Protein AF-A0A1V9WYH4-F1 (afdb_monomer_lite)

Radius of gyration: 21.59 Å; chains: 1; bounding box: 50×47×64 Å

Secondary structure (DSSP, 8-state):
--------S-HHHHHHHHSSSHHHHHHGGG-SHHHHHHHHHHHHHTT--S---EET-SSS---HHHHHHHHHHHTTSSS-EE---TTSPP-STTTTTPPP----SSS-PPP------TTSEEEEEEEEE-SS-TTTTTTT-EEEEEEEEETTEEEEEETTSS-EE---

Sequence (168 aa):
MSSCRRLQPVEQLVTFWTFSFLLDRLLAMLSNPKDSVPKILEFSMYAIPMVGVNICGFNDDTTMELCTRQQALGAFYAFSRNHNDINMVDQGPAAMGGKEPGLATIDFVVSLYVLLSDKNKSSGEVFIEDRESIDSIENGRYYLARVNAINNRLALGSVNSTKIREII

Structure (mmCIF, N/CA/C/O backbone):
data_AF-A0A1V9WYH4-F1
#
_entry.id   AF-A0A1V9WYH4-F1
#
loop_
_atom_site.group_PDB
_atom_site.id
_atom_site.type_symbol
_atom_site.label_atom_id
_atom_site.label_alt_id
_atom_site.label_comp_id
_atom_site.label_asym_id
_atom_site.label_entity_id
_atom_site.label_seq_id
_atom_site.pdbx_PDB_ins_code
_atom_site.Cartn_x
_atom_site.Cartn_y
_atom_site.Cartn_z
_atom_site.occupancy
_atom_site.B_iso_or_equiv
_atom_site.auth_seq_id
_atom_site.auth_comp_id
_atom_site.auth_asym_id
_atom_site.auth_atom_id
_atom_site.pdbx_PDB_model_num
ATOM 1 N N . MET A 1 1 ? 12.607 24.664 40.503 1.00 42.69 1 MET A N 1
ATOM 2 C CA . MET A 1 1 ? 11.543 25.012 39.536 1.00 42.69 1 MET A CA 1
ATOM 3 C C . MET A 1 1 ? 12.188 25.708 38.352 1.00 42.69 1 MET A C 1
ATOM 5 O O . MET A 1 1 ? 12.529 26.875 38.458 1.00 42.69 1 MET A O 1
ATOM 9 N N . SER A 1 2 ? 12.412 24.982 37.260 1.00 26.55 2 SER A N 1
ATOM 10 C CA . SER A 1 2 ? 12.842 25.560 35.984 1.00 26.55 2 SER A CA 1
ATOM 11 C C . SER A 1 2 ? 12.598 24.561 34.851 1.00 26.55 2 SER A C 1
ATOM 13 O O . SER A 1 2 ? 13.354 23.623 34.647 1.00 26.55 2 SER A O 1
ATOM 15 N N . SER A 1 3 ? 11.505 24.822 34.132 1.00 26.16 3 SER A N 1
ATOM 16 C CA . SER A 1 3 ? 11.352 24.679 32.681 1.00 26.16 3 SER A CA 1
ATOM 17 C C . SER A 1 3 ? 11.667 23.316 32.045 1.00 26.16 3 SER A C 1
ATOM 19 O O . SER A 1 3 ? 12.796 23.033 31.642 1.00 26.16 3 SER A O 1
ATOM 21 N N . CYS A 1 4 ? 10.613 22.513 31.854 1.00 32.75 4 CYS A N 1
ATOM 22 C CA . CYS A 1 4 ? 10.567 21.472 30.830 1.00 32.75 4 CYS A CA 1
ATOM 23 C C . CYS A 1 4 ? 10.681 22.165 29.462 1.00 32.75 4 CYS A C 1
ATOM 25 O O . CYS A 1 4 ? 9.760 22.850 29.012 1.00 32.75 4 CYS A O 1
ATOM 27 N N . ARG A 1 5 ? 11.865 22.089 28.850 1.00 33.06 5 ARG A N 1
ATOM 28 C CA . ARG A 1 5 ? 12.145 22.722 27.563 1.00 33.06 5 ARG A CA 1
ATOM 29 C C . ARG A 1 5 ? 11.457 21.909 26.463 1.00 33.06 5 ARG A C 1
ATOM 31 O O . ARG A 1 5 ? 11.828 20.772 26.205 1.00 33.06 5 ARG A O 1
ATOM 38 N N . ARG A 1 6 ? 10.444 22.531 25.858 1.00 34.84 6 ARG A N 1
ATOM 39 C CA . ARG A 1 6 ? 9.746 22.160 24.620 1.00 34.84 6 ARG A CA 1
ATOM 40 C C . ARG A 1 6 ? 10.745 21.642 23.570 1.00 34.84 6 ARG A C 1
ATOM 42 O O . ARG A 1 6 ? 11.555 22.422 23.073 1.00 34.84 6 ARG A O 1
ATOM 49 N N . LEU A 1 7 ? 10.689 20.347 23.259 1.00 37.47 7 LEU A N 1
ATOM 50 C CA . LEU A 1 7 ? 11.368 19.766 22.099 1.00 37.47 7 LEU A CA 1
ATOM 51 C C . LEU A 1 7 ? 10.701 20.340 20.839 1.00 37.47 7 LEU A C 1
ATOM 53 O O . LEU A 1 7 ? 9.482 20.290 20.698 1.00 37.47 7 LEU A O 1
ATOM 57 N N . GLN A 1 8 ? 11.492 20.984 19.983 1.00 39.22 8 GLN A N 1
ATOM 58 C CA . GLN A 1 8 ? 11.067 21.497 18.679 1.00 39.22 8 GLN A CA 1
ATOM 59 C C . GLN A 1 8 ? 11.231 20.417 17.588 1.00 39.22 8 GLN A C 1
ATOM 61 O O . GLN A 1 8 ? 11.971 19.454 17.793 1.00 39.22 8 GLN A O 1
ATOM 66 N N . PRO A 1 9 ? 10.530 20.553 16.444 1.00 44.59 9 PRO A N 1
ATOM 67 C CA . PRO A 1 9 ? 10.087 19.449 15.596 1.00 44.59 9 PRO A CA 1
ATOM 68 C C . PRO A 1 9 ? 11.161 19.051 14.581 1.00 44.59 9 PRO A C 1
ATOM 70 O O . PRO A 1 9 ? 11.043 19.318 13.391 1.00 44.59 9 PRO A O 1
ATOM 73 N N . VAL A 1 10 ? 12.249 18.445 15.050 1.00 39.03 10 VAL A N 1
ATOM 74 C CA . VAL A 1 10 ? 13.308 17.921 14.169 1.00 39.03 10 VAL A CA 1
ATOM 75 C C . VAL A 1 10 ? 13.164 16.428 13.889 1.00 39.03 10 VAL A C 1
ATOM 77 O O . VAL A 1 10 ? 13.747 15.953 12.924 1.00 39.03 10 VAL A O 1
ATOM 80 N N . GLU A 1 11 ? 12.336 15.694 14.640 1.00 37.75 11 GLU A N 1
ATOM 81 C CA . GLU A 1 11 ? 12.119 14.260 14.387 1.00 37.75 11 GLU A CA 1
ATOM 82 C C . GLU A 1 11 ? 11.149 13.985 13.225 1.00 37.75 11 GLU A C 1
ATOM 84 O O . GLU A 1 11 ? 11.367 13.041 12.472 1.00 37.75 11 GLU A O 1
ATOM 89 N N . GLN A 1 12 ? 10.160 14.854 12.974 1.00 38.22 12 GLN A N 1
ATOM 90 C CA . GLN A 1 12 ? 9.279 14.730 11.796 1.00 38.22 12 GLN A CA 1
ATOM 91 C C . GLN A 1 12 ? 9.951 15.149 10.476 1.00 38.22 12 GLN A C 1
ATOM 93 O O . GLN A 1 12 ? 9.515 14.761 9.394 1.00 38.22 12 GLN A O 1
ATOM 98 N N . LEU A 1 13 ? 11.041 15.919 10.538 1.00 34.78 13 LEU A N 1
ATOM 99 C CA . LEU A 1 13 ? 11.818 16.282 9.351 1.00 34.78 13 LEU A CA 1
ATOM 100 C C . LEU A 1 13 ? 12.678 15.110 8.852 1.00 34.78 13 LEU A C 1
ATOM 102 O O . LEU A 1 13 ? 12.915 15.005 7.653 1.00 34.78 13 LEU A O 1
ATOM 106 N N . VAL A 1 14 ? 13.104 14.182 9.714 1.00 41.53 14 VAL A N 1
ATOM 107 C CA . VAL A 1 14 ? 13.947 13.051 9.279 1.00 41.53 14 VAL A CA 1
ATOM 108 C C . VAL A 1 14 ? 13.174 12.090 8.367 1.00 41.53 14 VAL A C 1
ATOM 110 O O . VAL A 1 14 ? 13.730 11.585 7.393 1.00 41.53 14 VAL A O 1
ATOM 113 N N . THR A 1 15 ? 11.874 11.892 8.591 1.00 45.03 15 THR A N 1
ATOM 114 C CA . THR A 1 15 ? 11.022 11.089 7.698 1.00 45.03 15 THR A CA 1
ATOM 115 C C . THR A 1 15 ? 10.690 11.814 6.393 1.00 45.03 15 THR A C 1
ATOM 117 O O . THR A 1 15 ? 10.678 11.183 5.344 1.00 45.03 15 THR A O 1
ATOM 120 N N . PHE A 1 16 ? 10.522 13.139 6.398 1.00 37.06 16 PHE A N 1
ATOM 121 C CA . PHE A 1 16 ? 10.262 13.896 5.164 1.00 37.06 16 PHE A CA 1
ATOM 122 C C . PHE A 1 16 ? 11.497 14.008 4.245 1.00 37.06 16 PHE A C 1
ATOM 124 O O . PHE A 1 16 ? 11.358 14.032 3.023 1.00 37.06 16 PHE A O 1
ATOM 131 N N . TRP A 1 17 ? 12.714 14.020 4.806 1.00 37.66 17 TRP A N 1
ATOM 132 C CA . TRP A 1 17 ? 13.966 14.086 4.033 1.00 37.66 17 TRP A CA 1
ATOM 133 C C . TRP A 1 17 ? 14.582 12.720 3.687 1.00 37.66 17 TRP A C 1
ATOM 135 O O . TRP A 1 17 ? 15.436 12.655 2.807 1.00 37.66 17 TRP A O 1
ATOM 145 N N . THR A 1 18 ? 14.151 11.613 4.300 1.00 52.69 18 THR A N 1
ATOM 146 C CA . THR A 1 18 ? 14.597 10.260 3.893 1.00 52.69 18 THR A CA 1
ATOM 147 C C . THR A 1 18 ? 13.898 9.747 2.633 1.00 52.69 18 THR A C 1
ATOM 149 O O . THR A 1 18 ? 14.426 8.859 1.966 1.00 52.69 18 THR A O 1
ATOM 152 N N . PHE A 1 19 ? 12.761 10.337 2.254 1.00 52.28 19 PHE A N 1
ATOM 153 C CA . PHE A 1 19 ? 12.016 9.954 1.050 1.00 52.28 19 PHE A CA 1
ATOM 154 C C . PHE A 1 19 ? 12.540 10.561 -0.253 1.00 52.28 19 PHE A C 1
ATOM 156 O O . PHE A 1 19 ? 12.138 10.118 -1.326 1.00 52.28 19 PHE A O 1
ATOM 163 N N . SER A 1 20 ? 13.432 11.550 -0.192 1.00 51.59 20 SER A N 1
ATOM 164 C CA . SER A 1 20 ? 13.884 12.268 -1.381 1.00 51.59 20 SER A CA 1
ATOM 165 C C . SER A 1 20 ? 15.395 12.118 -1.561 1.00 51.59 20 SER A C 1
ATOM 167 O O . SER A 1 20 ? 16.187 12.482 -0.694 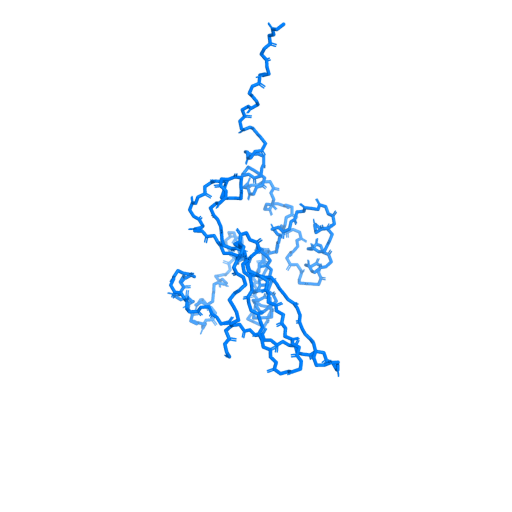1.00 51.59 20 SER A O 1
ATOM 169 N N . PHE A 1 21 ? 15.781 11.555 -2.707 1.00 39.94 21 PHE A N 1
ATOM 170 C CA . PHE A 1 21 ? 17.133 11.400 -3.264 1.00 39.94 21 PHE A CA 1
ATOM 171 C C . PHE A 1 21 ? 18.038 10.268 -2.759 1.00 39.94 21 PHE A C 1
ATOM 173 O O . PHE A 1 21 ? 18.640 9.592 -3.594 1.00 39.94 21 PHE A O 1
ATOM 180 N N . LEU A 1 22 ? 18.168 10.001 -1.455 1.00 44.09 22 LEU A N 1
ATOM 181 C CA . LEU A 1 22 ? 19.080 8.925 -1.000 1.00 44.09 22 LEU A CA 1
ATOM 182 C C . LEU A 1 22 ? 18.530 7.515 -1.265 1.00 44.09 22 LEU A C 1
ATOM 184 O O . LEU A 1 22 ? 19.297 6.564 -1.420 1.00 44.09 22 LEU A O 1
ATOM 188 N N . LEU A 1 23 ? 17.207 7.396 -1.369 1.00 52.06 23 LEU A N 1
ATOM 189 C CA . LEU A 1 23 ? 16.511 6.132 -1.552 1.00 52.06 23 LEU A CA 1
ATOM 190 C C . LEU A 1 23 ? 16.416 5.708 -3.029 1.00 52.06 23 LEU A C 1
ATOM 192 O O . LEU A 1 23 ? 16.411 4.513 -3.292 1.00 52.06 23 LEU A O 1
ATOM 196 N N . ASP A 1 24 ? 16.438 6.628 -4.003 1.00 50.47 24 ASP A N 1
ATOM 197 C CA . ASP A 1 24 ? 16.337 6.261 -5.429 1.00 50.47 24 ASP A CA 1
ATOM 198 C C . ASP A 1 24 ? 17.531 5.411 -5.894 1.00 50.47 24 ASP A C 1
ATOM 200 O O . ASP A 1 24 ? 17.342 4.425 -6.603 1.00 50.47 24 ASP A O 1
ATOM 204 N N . ARG A 1 25 ? 18.757 5.703 -5.428 1.00 47.97 25 ARG A N 1
ATOM 205 C CA . ARG A 1 25 ? 19.926 4.850 -5.730 1.00 47.97 25 ARG A CA 1
ATOM 206 C C . ARG A 1 25 ? 19.921 3.522 -4.970 1.00 47.97 25 ARG A C 1
ATOM 208 O O . ARG A 1 25 ? 20.484 2.551 -5.465 1.00 47.97 25 ARG A O 1
ATOM 215 N N . LEU A 1 26 ? 19.294 3.470 -3.795 1.00 50.31 26 LEU A N 1
ATOM 216 C CA . LEU A 1 26 ? 19.206 2.258 -2.975 1.00 50.31 26 LEU A CA 1
ATOM 217 C C . LEU A 1 26 ? 18.065 1.329 -3.444 1.00 50.31 26 LEU A C 1
ATOM 219 O O . LEU A 1 26 ? 18.207 0.111 -3.392 1.00 50.31 26 LEU A O 1
ATOM 223 N N . LEU A 1 27 ? 16.964 1.895 -3.955 1.00 52.59 27 LEU A N 1
ATOM 224 C CA . LEU A 1 27 ? 15.805 1.188 -4.519 1.00 52.59 27 LEU A CA 1
ATOM 225 C C . LEU A 1 27 ? 15.958 0.846 -6.003 1.00 52.59 27 LEU A C 1
ATOM 227 O O . LEU A 1 27 ? 15.306 -0.089 -6.460 1.00 52.59 27 LEU A O 1
ATOM 231 N N . ALA A 1 28 ? 16.829 1.528 -6.758 1.00 49.06 28 ALA A N 1
ATOM 232 C CA . ALA A 1 28 ? 17.170 1.125 -8.127 1.00 49.06 28 ALA A CA 1
ATOM 233 C C . ALA A 1 28 ? 17.731 -0.312 -8.194 1.00 49.06 28 ALA A C 1
ATOM 235 O O . ALA A 1 28 ? 17.578 -0.987 -9.209 1.00 49.06 28 ALA A O 1
ATOM 236 N N . MET A 1 29 ? 18.310 -0.815 -7.094 1.00 47.97 29 MET A N 1
ATOM 237 C CA . MET A 1 29 ? 18.730 -2.216 -6.947 1.00 47.97 29 MET A CA 1
ATOM 238 C C . MET A 1 29 ? 17.565 -3.215 -6.804 1.00 47.97 29 MET A C 1
ATOM 240 O O . MET A 1 29 ? 17.801 -4.418 -6.842 1.00 47.97 29 MET A O 1
ATOM 244 N N . LEU A 1 30 ? 16.317 -2.751 -6.668 1.00 59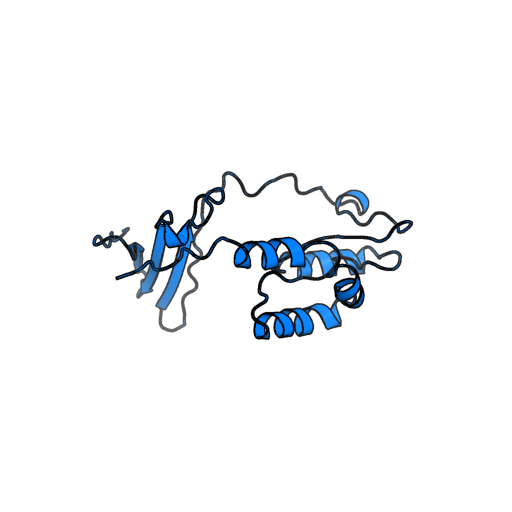.31 30 LEU A N 1
ATOM 245 C CA . LEU A 1 30 ? 15.118 -3.587 -6.518 1.00 59.31 30 LEU A CA 1
ATOM 246 C C . LEU A 1 30 ? 14.202 -3.546 -7.749 1.00 59.31 30 LEU A C 1
ATOM 248 O O . LEU A 1 30 ? 12.988 -3.691 -7.630 1.00 59.31 30 LEU A O 1
ATOM 252 N N . SER A 1 31 ? 14.762 -3.363 -8.947 1.00 63.19 31 SER A N 1
ATOM 253 C CA . SER A 1 31 ? 14.007 -3.447 -10.208 1.00 63.19 31 SER A CA 1
ATOM 254 C C . SER A 1 31 ? 13.531 -4.868 -10.541 1.00 63.19 31 SER A C 1
ATOM 256 O O . SER A 1 31 ? 12.649 -5.050 -11.384 1.00 63.19 31 SER A O 1
ATOM 258 N N . ASN A 1 32 ? 14.099 -5.890 -9.890 1.00 75.69 32 ASN A N 1
ATOM 259 C CA . ASN A 1 32 ? 13.702 -7.275 -10.093 1.00 75.69 32 ASN A CA 1
ATOM 260 C C . ASN A 1 32 ? 12.453 -7.611 -9.258 1.00 75.69 32 ASN A C 1
ATOM 262 O O . ASN A 1 32 ? 12.502 -7.563 -8.023 1.00 75.69 32 ASN A O 1
ATOM 266 N N . PRO A 1 33 ? 11.345 -8.046 -9.886 1.00 78.12 33 PRO A N 1
ATOM 267 C CA . PRO A 1 33 ? 10.124 -8.382 -9.161 1.00 78.12 33 PRO A CA 1
ATOM 268 C C . PRO A 1 33 ? 10.320 -9.509 -8.143 1.00 78.12 33 PRO A C 1
ATOM 270 O O . PRO A 1 33 ? 9.620 -9.532 -7.135 1.00 78.12 33 PRO A O 1
ATOM 273 N N . LYS A 1 34 ? 11.277 -10.423 -8.354 1.00 84.69 34 LYS A N 1
ATOM 274 C CA . LYS A 1 34 ? 11.531 -11.537 -7.423 1.00 84.69 34 LYS A CA 1
ATOM 275 C C . LYS A 1 34 ? 12.071 -11.073 -6.069 1.00 84.69 34 LYS A C 1
ATOM 277 O O . LYS A 1 34 ? 11.768 -11.694 -5.055 1.00 84.69 34 LYS A O 1
ATOM 282 N N . ASP A 1 35 ? 12.814 -9.973 -6.062 1.00 85.12 35 ASP A N 1
ATOM 283 C CA . ASP A 1 35 ? 13.496 -9.460 -4.870 1.00 85.12 35 ASP A CA 1
ATOM 284 C C . ASP A 1 35 ? 12.654 -8.404 -4.135 1.00 85.12 35 ASP A C 1
ATOM 286 O O . ASP A 1 35 ? 12.913 -8.083 -2.975 1.00 85.12 35 ASP A O 1
ATOM 290 N N . SER A 1 36 ? 11.595 -7.906 -4.784 1.00 86.56 36 SER A N 1
ATOM 291 C CA . SER A 1 36 ? 10.707 -6.874 -4.244 1.00 86.56 36 SER A CA 1
ATOM 292 C C . SER A 1 36 ? 10.009 -7.293 -2.942 1.00 86.56 36 SER A C 1
ATOM 294 O O . SER A 1 36 ? 10.099 -6.586 -1.940 1.00 86.56 36 SER A O 1
ATOM 296 N N . VAL A 1 37 ? 9.364 -8.465 -2.915 1.00 90.06 37 VAL A N 1
ATOM 297 C CA . VAL A 1 37 ? 8.581 -8.935 -1.759 1.00 90.06 37 VAL A CA 1
ATOM 298 C C . VAL A 1 37 ? 9.461 -9.214 -0.532 1.00 90.06 37 VAL A C 1
ATOM 300 O O . VAL A 1 37 ? 9.144 -8.681 0.535 1.00 90.06 37 VAL A O 1
ATOM 303 N N . PRO A 1 38 ? 10.574 -9.975 -0.633 1.00 90.62 38 PRO A N 1
ATOM 304 C CA . PRO A 1 38 ? 11.474 -10.167 0.504 1.00 90.62 38 PRO A CA 1
ATOM 305 C C . PRO A 1 38 ? 11.998 -8.846 1.064 1.00 90.62 38 PRO A C 1
ATOM 307 O O . PRO A 1 38 ? 12.067 -8.681 2.281 1.00 90.62 38 PRO A O 1
ATOM 310 N N . LYS A 1 39 ? 12.319 -7.881 0.193 1.00 84.88 39 LYS A N 1
ATOM 311 C CA . LYS A 1 39 ? 12.888 -6.610 0.629 1.00 84.88 39 LYS A CA 1
ATOM 312 C C . LYS A 1 39 ? 11.865 -5.698 1.300 1.00 84.88 39 LYS A C 1
ATOM 314 O O . LYS A 1 39 ? 12.175 -5.095 2.322 1.00 84.88 39 LYS A O 1
ATOM 319 N N . ILE A 1 40 ? 10.636 -5.637 0.790 1.00 88.19 40 ILE A N 1
ATOM 320 C CA . ILE A 1 40 ? 9.527 -4.924 1.448 1.00 88.19 40 ILE A CA 1
ATOM 321 C C . ILE A 1 40 ? 9.264 -5.509 2.846 1.00 88.19 40 ILE A C 1
ATOM 323 O O . ILE A 1 40 ? 9.051 -4.762 3.805 1.00 88.19 40 ILE A O 1
ATOM 327 N N . LEU A 1 41 ? 9.336 -6.836 2.989 1.00 90.62 41 LEU A N 1
ATOM 328 C CA . LEU A 1 41 ? 9.201 -7.495 4.289 1.00 90.62 41 LEU A CA 1
ATOM 329 C C . LEU A 1 41 ? 10.375 -7.170 5.230 1.00 90.62 41 LEU A C 1
ATOM 331 O O . LEU A 1 41 ? 10.154 -6.907 6.409 1.00 90.62 41 LEU A O 1
ATOM 335 N N . GLU A 1 42 ? 11.605 -7.133 4.717 1.00 89.75 42 GLU A N 1
ATOM 336 C CA . GLU A 1 42 ? 12.799 -6.727 5.473 1.00 89.75 42 GLU A CA 1
ATOM 337 C C . GLU A 1 42 ? 12.658 -5.293 6.016 1.00 89.75 42 GLU A C 1
ATOM 339 O O . GLU A 1 42 ? 12.846 -5.056 7.208 1.00 89.75 42 GLU A O 1
ATOM 344 N N . PHE A 1 43 ? 12.221 -4.344 5.183 1.00 86.44 43 PHE A N 1
ATOM 345 C CA . PHE A 1 43 ? 11.965 -2.964 5.612 1.00 86.44 43 PHE A CA 1
ATOM 346 C C . PHE A 1 43 ? 10.808 -2.848 6.611 1.00 86.44 43 PHE A C 1
ATOM 348 O O . PHE A 1 43 ? 10.863 -2.017 7.520 1.00 86.44 43 PHE A O 1
ATOM 355 N N . SER A 1 44 ? 9.807 -3.727 6.517 1.00 88.62 44 SER A N 1
ATOM 356 C CA . SER A 1 44 ? 8.748 -3.824 7.528 1.00 88.62 44 SER A CA 1
ATOM 357 C C . SER A 1 44 ? 9.311 -4.231 8.897 1.00 88.62 44 SER A C 1
ATOM 359 O O . SER A 1 44 ? 8.888 -3.689 9.916 1.00 88.62 44 SER A O 1
ATOM 361 N N . MET A 1 45 ? 10.313 -5.120 8.940 1.00 92.19 45 MET A N 1
ATOM 362 C CA . MET A 1 45 ? 11.025 -5.467 10.182 1.00 92.19 45 MET A CA 1
ATOM 363 C C . MET A 1 45 ? 11.898 -4.319 10.705 1.00 92.19 45 MET A C 1
ATOM 365 O O . MET A 1 45 ? 12.102 -4.208 11.912 1.00 92.19 45 MET A O 1
ATOM 369 N N . TYR A 1 46 ? 12.366 -3.434 9.822 1.00 89.62 46 TYR A N 1
ATOM 370 C CA . TYR A 1 46 ? 13.065 -2.196 10.186 1.00 89.62 46 TYR A CA 1
ATOM 371 C C . TYR A 1 46 ? 12.127 -1.037 10.542 1.00 89.62 46 TYR A C 1
ATOM 373 O O . TYR A 1 46 ? 12.594 0.086 10.713 1.00 89.62 46 TYR A O 1
ATOM 381 N N . ALA A 1 47 ? 10.824 -1.301 10.681 1.00 90.00 47 ALA A N 1
ATOM 382 C CA . ALA A 1 47 ? 9.805 -0.301 10.991 1.00 90.00 47 ALA A CA 1
ATOM 383 C C . ALA A 1 47 ? 9.732 0.845 9.961 1.00 90.00 47 ALA A C 1
ATOM 385 O O . ALA A 1 47 ? 9.422 1.985 10.303 1.00 90.00 47 ALA A O 1
ATOM 386 N N . ILE A 1 48 ? 9.972 0.531 8.684 1.00 86.69 48 ILE A N 1
ATOM 387 C CA . ILE A 1 48 ? 9.794 1.442 7.548 1.00 86.69 48 ILE A CA 1
ATOM 388 C C . ILE A 1 48 ? 8.635 0.892 6.693 1.00 86.69 48 ILE A C 1
ATOM 390 O O . ILE A 1 48 ? 8.870 0.129 5.756 1.00 86.69 48 ILE A O 1
ATOM 394 N N . PRO A 1 49 ? 7.367 1.212 7.028 1.00 83.62 49 PRO A N 1
ATOM 395 C CA . PRO A 1 49 ? 6.197 0.576 6.409 1.00 83.62 49 PRO A CA 1
ATOM 396 C C . PRO A 1 49 ? 5.859 1.128 5.017 1.00 83.62 49 PRO A C 1
ATOM 398 O O . PRO A 1 49 ? 5.238 0.442 4.211 1.00 83.62 49 PRO A O 1
ATOM 401 N N . MET A 1 50 ? 6.262 2.366 4.722 1.00 88.81 50 MET A N 1
ATOM 402 C CA . MET A 1 50 ? 5.975 3.048 3.458 1.00 88.81 50 MET A CA 1
ATOM 403 C C . MET A 1 50 ? 7.069 2.746 2.429 1.00 88.81 50 MET A C 1
ATOM 405 O O . MET A 1 50 ? 7.898 3.591 2.112 1.00 88.81 50 MET A O 1
ATOM 409 N N . VAL A 1 51 ? 7.101 1.511 1.936 1.00 86.50 51 VAL A N 1
ATOM 410 C CA . VAL A 1 51 ? 8.138 1.024 1.017 1.00 86.50 51 VAL A CA 1
ATOM 411 C C . VAL A 1 51 ? 7.527 0.331 -0.199 1.00 86.50 51 VAL A C 1
ATOM 413 O O . VAL A 1 51 ? 6.423 -0.216 -0.153 1.00 86.50 51 VAL A O 1
ATOM 416 N N . GLY A 1 52 ? 8.253 0.388 -1.308 1.00 86.69 52 GLY A N 1
ATOM 417 C CA . GLY A 1 52 ? 7.927 -0.261 -2.568 1.00 86.69 52 GLY A CA 1
ATOM 418 C C . GLY A 1 52 ? 9.115 -0.187 -3.519 1.00 86.69 52 GLY A C 1
ATOM 419 O O . GLY A 1 52 ? 10.170 0.343 -3.165 1.00 86.69 52 GLY A O 1
ATOM 420 N N . VAL A 1 53 ? 8.954 -0.739 -4.718 1.00 87.56 53 VAL A N 1
ATOM 421 C CA . VAL A 1 53 ? 9.999 -0.749 -5.752 1.00 87.56 53 VAL A CA 1
ATOM 422 C C . VAL A 1 53 ? 9.569 0.060 -6.972 1.00 87.56 53 VAL A C 1
ATOM 424 O O . VAL A 1 53 ? 8.384 0.351 -7.136 1.00 87.56 53 VAL A O 1
ATOM 427 N N . ASN A 1 54 ? 10.522 0.402 -7.841 1.00 89.38 54 ASN A N 1
ATOM 428 C CA . ASN A 1 54 ? 10.225 1.052 -9.118 1.00 89.38 54 ASN A CA 1
ATOM 429 C C . ASN A 1 54 ? 9.504 0.062 -10.041 1.00 89.38 54 ASN A C 1
ATOM 431 O O . ASN A 1 54 ? 10.117 -0.855 -10.592 1.00 89.38 54 ASN A O 1
ATOM 435 N N . ILE A 1 55 ? 8.188 0.233 -10.161 1.00 90.50 55 ILE A N 1
ATOM 436 C CA . ILE A 1 55 ? 7.316 -0.643 -10.943 1.00 90.50 55 ILE A CA 1
ATOM 437 C C . ILE A 1 55 ? 7.733 -0.589 -12.415 1.00 90.50 55 ILE A C 1
ATOM 439 O O . ILE A 1 55 ? 7.966 0.491 -12.946 1.00 90.50 55 ILE A O 1
ATOM 443 N N . CYS A 1 56 ? 7.774 -1.763 -13.051 1.00 90.88 56 CYS A N 1
ATOM 444 C CA . CYS A 1 56 ? 8.218 -2.003 -14.432 1.00 90.88 56 CYS A CA 1
ATOM 445 C C . CYS A 1 56 ? 9.735 -2.015 -14.642 1.00 90.88 56 CYS A C 1
ATOM 447 O O . CYS A 1 56 ? 10.180 -2.412 -15.717 1.00 90.88 56 CYS A O 1
ATOM 449 N N . GLY A 1 57 ? 10.509 -1.762 -13.586 1.00 88.19 57 GLY A N 1
ATOM 450 C CA . GLY A 1 57 ? 11.957 -1.636 -13.660 1.00 88.19 57 GLY A CA 1
ATOM 451 C C . GLY A 1 57 ? 12.379 -0.176 -13.804 1.00 88.19 57 GLY A C 1
ATOM 452 O O . GLY A 1 57 ? 11.603 0.677 -14.223 1.00 88.19 57 GLY A O 1
ATOM 453 N N . PHE A 1 58 ? 13.608 0.101 -13.375 1.00 87.19 58 PHE A N 1
ATOM 454 C CA . PHE A 1 58 ? 14.212 1.432 -13.472 1.00 87.19 58 PHE A CA 1
ATOM 455 C C . PHE A 1 58 ? 15.265 1.486 -14.579 1.00 87.19 58 PHE A C 1
ATOM 457 O O . PHE A 1 58 ? 15.255 2.403 -15.388 1.00 87.19 58 PHE A O 1
ATOM 464 N N . ASN A 1 59 ? 16.155 0.489 -14.601 1.00 83.44 59 ASN A N 1
ATOM 465 C CA . ASN A 1 59 ? 17.170 0.337 -15.635 1.00 83.44 59 ASN A CA 1
ATOM 466 C C . ASN A 1 59 ? 16.613 -0.540 -16.764 1.00 83.44 59 ASN A C 1
ATOM 468 O O . ASN A 1 59 ? 15.984 -1.560 -16.468 1.00 83.44 59 ASN A O 1
ATOM 472 N N . ASP A 1 60 ? 16.943 -0.173 -18.001 1.00 86.06 60 ASP A N 1
ATOM 473 C CA . ASP A 1 60 ? 16.593 -0.849 -19.255 1.00 86.06 60 ASP A CA 1
ATOM 474 C C . ASP A 1 60 ? 15.124 -0.732 -19.695 1.00 86.06 60 ASP A C 1
ATOM 476 O O . ASP A 1 60 ? 14.206 -0.505 -18.906 1.00 86.06 60 ASP A O 1
ATOM 480 N N . ASP A 1 61 ? 14.911 -0.929 -20.998 1.00 89.12 61 ASP A N 1
ATOM 481 C CA . ASP A 1 61 ? 13.582 -0.943 -21.595 1.00 89.12 61 ASP A CA 1
ATOM 482 C C . ASP A 1 61 ? 12.765 -2.132 -21.080 1.00 89.12 61 ASP A C 1
ATOM 484 O O . ASP A 1 61 ? 13.134 -3.305 -21.215 1.00 89.12 61 ASP A O 1
ATOM 488 N N . THR A 1 62 ? 11.603 -1.825 -20.514 1.00 89.69 62 THR A N 1
ATOM 489 C CA . THR A 1 62 ? 10.675 -2.841 -20.029 1.00 89.69 62 THR A CA 1
ATOM 490 C C . THR A 1 62 ? 9.873 -3.472 -21.172 1.00 89.69 62 THR A C 1
ATOM 492 O O . THR A 1 62 ? 9.738 -2.929 -22.268 1.00 89.69 62 THR A O 1
ATOM 495 N N . THR A 1 63 ? 9.275 -4.634 -20.907 1.00 90.81 63 THR A N 1
ATOM 496 C CA . THR A 1 63 ? 8.348 -5.291 -21.842 1.00 90.81 63 THR A CA 1
ATOM 497 C C . THR A 1 63 ? 6.924 -5.215 -21.311 1.00 90.81 63 THR A C 1
ATOM 499 O O . THR A 1 63 ? 6.703 -5.208 -20.099 1.00 90.81 63 THR A O 1
ATOM 502 N N . MET A 1 64 ? 5.933 -5.225 -22.207 1.00 89.50 64 MET A N 1
ATOM 503 C CA . MET A 1 64 ? 4.518 -5.185 -21.818 1.00 89.50 64 MET A CA 1
ATOM 504 C C . MET A 1 64 ? 4.147 -6.322 -20.851 1.00 89.50 64 MET A C 1
ATOM 506 O O . MET A 1 64 ? 3.418 -6.098 -19.885 1.00 89.50 64 MET A O 1
ATOM 510 N N . GLU A 1 65 ? 4.670 -7.534 -21.065 1.00 90.44 65 GLU A N 1
ATOM 511 C CA . GLU A 1 65 ? 4.408 -8.682 -20.187 1.00 90.44 65 GLU A CA 1
ATOM 512 C C . GLU A 1 65 ? 4.984 -8.465 -18.779 1.00 90.44 65 GLU A C 1
ATOM 514 O O . GLU A 1 65 ? 4.292 -8.692 -17.781 1.00 90.44 65 GLU A O 1
ATOM 519 N N . LEU A 1 66 ? 6.236 -8.003 -18.687 1.00 89.81 66 LEU A N 1
ATOM 520 C CA . LEU A 1 66 ? 6.892 -7.733 -17.410 1.00 89.81 66 LEU A CA 1
ATOM 521 C C . LEU A 1 66 ? 6.196 -6.592 -16.664 1.00 89.81 66 LEU A C 1
ATOM 523 O O . LEU A 1 66 ? 5.854 -6.749 -15.491 1.00 89.81 66 LEU A O 1
ATOM 527 N N . CYS A 1 67 ? 5.955 -5.472 -17.344 1.00 90.94 67 CYS A N 1
ATOM 528 C CA . CYS A 1 67 ? 5.355 -4.294 -16.736 1.00 90.94 67 CYS A CA 1
ATOM 529 C C . CYS A 1 67 ? 3.918 -4.563 -16.285 1.00 90.94 67 CYS A C 1
ATOM 531 O O . CYS A 1 67 ? 3.577 -4.230 -15.158 1.00 90.94 67 CYS A O 1
ATOM 533 N N . THR A 1 68 ? 3.100 -5.278 -17.065 1.00 90.12 68 THR A N 1
ATOM 534 C CA . THR A 1 68 ? 1.730 -5.640 -16.644 1.00 90.12 68 THR A CA 1
ATOM 535 C C . THR A 1 68 ? 1.729 -6.472 -15.358 1.00 90.12 68 THR A C 1
ATOM 537 O O . THR A 1 68 ? 0.942 -6.216 -14.446 1.00 90.12 68 THR A O 1
ATOM 540 N N . ARG A 1 69 ? 2.644 -7.445 -15.238 1.00 91.44 69 ARG A N 1
ATOM 541 C CA . ARG A 1 69 ? 2.784 -8.248 -14.011 1.00 91.44 69 ARG A CA 1
ATOM 542 C C . ARG A 1 69 ? 3.249 -7.408 -12.826 1.00 91.44 69 ARG A C 1
ATOM 544 O O . ARG A 1 69 ? 2.732 -7.570 -11.723 1.00 91.44 69 ARG A O 1
ATOM 551 N N . GLN A 1 70 ? 4.209 -6.515 -13.047 1.00 91.81 70 GLN A N 1
ATOM 552 C CA . GLN A 1 70 ? 4.708 -5.633 -11.998 1.00 91.81 70 GLN A CA 1
ATOM 553 C C . GLN A 1 70 ? 3.697 -4.567 -11.585 1.00 91.81 70 GLN A C 1
ATOM 555 O O . GLN A 1 70 ? 3.657 -4.233 -10.413 1.00 91.81 70 GLN A O 1
ATOM 560 N N . GLN A 1 71 ? 2.864 -4.068 -12.496 1.00 91.12 71 GLN A N 1
ATOM 561 C CA . GLN A 1 71 ? 1.759 -3.164 -12.177 1.00 91.12 71 GLN A CA 1
ATOM 562 C C . GLN A 1 71 ? 0.727 -3.867 -11.295 1.00 91.12 71 GLN A C 1
ATOM 564 O O . GLN A 1 71 ? 0.331 -3.331 -10.265 1.00 91.12 71 GLN A O 1
ATOM 569 N N . ALA A 1 72 ? 0.356 -5.106 -11.638 1.00 91.88 72 ALA A N 1
ATOM 570 C CA . ALA A 1 72 ? -0.553 -5.903 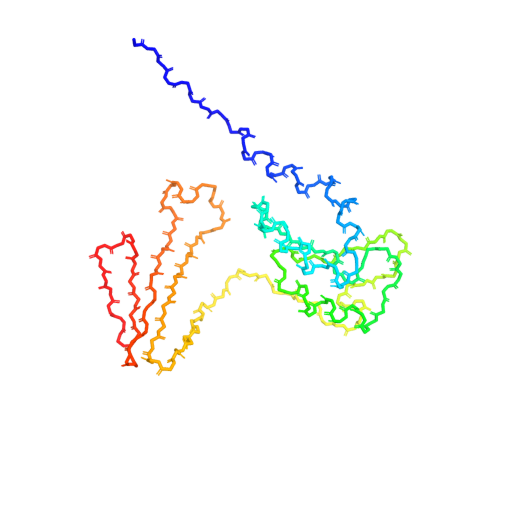-10.818 1.00 91.88 72 ALA A CA 1
ATOM 571 C C . ALA A 1 72 ? 0.008 -6.161 -9.410 1.00 91.88 72 ALA A C 1
ATOM 573 O O . ALA A 1 72 ? -0.725 -6.048 -8.434 1.00 91.88 72 ALA A O 1
ATOM 574 N N . LEU A 1 73 ? 1.301 -6.475 -9.292 1.00 91.88 73 LEU A N 1
ATOM 575 C CA . LEU A 1 73 ? 1.963 -6.661 -7.998 1.00 91.88 73 LEU A CA 1
ATOM 576 C C . LEU A 1 73 ? 2.121 -5.332 -7.236 1.00 91.88 73 LEU A C 1
ATOM 578 O O . LEU A 1 73 ? 1.822 -5.246 -6.047 1.00 91.88 73 LEU A O 1
ATOM 582 N N . GLY A 1 74 ? 2.571 -4.292 -7.931 1.00 90.31 74 GLY A N 1
ATOM 583 C CA . GLY A 1 74 ? 2.905 -2.989 -7.373 1.00 90.31 74 GLY A CA 1
ATOM 584 C C . GLY A 1 74 ? 1.700 -2.166 -6.945 1.00 90.31 74 GLY A C 1
ATOM 585 O O . GLY A 1 74 ? 1.836 -1.309 -6.074 1.00 90.31 74 GLY A O 1
ATOM 586 N N . ALA A 1 75 ? 0.509 -2.475 -7.461 1.00 91.38 75 ALA A N 1
ATOM 587 C CA . ALA A 1 75 ? -0.756 -1.946 -6.957 1.00 91.38 75 ALA A CA 1
ATOM 588 C C . ALA A 1 75 ? -0.998 -2.267 -5.468 1.00 91.38 75 ALA A C 1
ATOM 590 O O . ALA A 1 75 ? -1.792 -1.589 -4.821 1.00 91.38 75 ALA A O 1
ATOM 591 N N . PHE A 1 76 ? -0.308 -3.274 -4.916 1.00 92.69 76 PHE A N 1
ATOM 592 C CA . PHE A 1 76 ? -0.406 -3.675 -3.511 1.00 92.69 76 PHE A CA 1
ATOM 593 C C . PHE A 1 76 ? 0.775 -3.204 -2.647 1.00 92.69 76 PHE A C 1
ATOM 595 O O . PHE A 1 76 ? 0.836 -3.543 -1.465 1.00 92.69 76 PHE A O 1
ATOM 602 N N . TYR A 1 77 ? 1.719 -2.434 -3.197 1.00 90.81 77 TYR A N 1
ATOM 603 C CA . TYR A 1 77 ? 2.786 -1.833 -2.393 1.00 90.81 77 TYR A CA 1
ATOM 604 C C . TYR A 1 77 ? 2.271 -0.628 -1.612 1.00 90.81 77 TYR A C 1
ATOM 606 O O . TYR A 1 77 ? 1.514 0.184 -2.140 1.00 90.81 77 TYR A O 1
ATOM 614 N N . ALA A 1 78 ? 2.747 -0.472 -0.373 1.00 90.31 78 ALA A N 1
ATOM 615 C CA . ALA A 1 78 ? 2.445 0.702 0.445 1.00 90.31 78 ALA A CA 1
ATOM 616 C C . ALA A 1 78 ? 2.923 1.997 -0.232 1.00 90.31 78 ALA A C 1
ATOM 618 O O . ALA A 1 78 ? 2.229 3.010 -0.205 1.00 90.31 78 ALA A O 1
ATOM 619 N N . PHE A 1 79 ? 4.085 1.943 -0.891 1.00 89.00 79 PHE A N 1
ATOM 620 C CA . PHE A 1 79 ? 4.555 2.989 -1.794 1.00 89.00 79 PHE A CA 1
ATOM 621 C C . PHE A 1 79 ? 4.535 2.482 -3.245 1.00 89.00 79 PHE A C 1
ATOM 623 O O . PHE A 1 79 ? 5.460 1.809 -3.696 1.00 89.00 79 PHE A O 1
ATOM 630 N N . SER A 1 80 ? 3.460 2.778 -3.978 1.00 90.31 80 SER A N 1
ATOM 631 C CA . SER A 1 80 ? 3.278 2.356 -5.373 1.00 90.31 80 SER A CA 1
ATOM 632 C C . SER A 1 80 ? 3.716 3.462 -6.334 1.00 90.31 80 SER A C 1
ATOM 634 O O . SER A 1 80 ? 3.081 4.514 -6.408 1.00 90.31 80 SER A O 1
ATOM 636 N N . ARG A 1 81 ? 4.821 3.249 -7.059 1.00 88.88 81 ARG A N 1
ATOM 637 C CA . ARG A 1 81 ? 5.370 4.227 -8.009 1.00 88.88 81 ARG A CA 1
ATOM 638 C C . ARG A 1 81 ? 5.937 3.540 -9.247 1.00 88.88 81 ARG A C 1
ATOM 640 O O . ARG A 1 81 ? 6.794 2.666 -9.141 1.00 88.88 81 ARG A O 1
ATOM 647 N N . ASN A 1 82 ? 5.519 4.000 -10.423 1.00 89.31 82 ASN A N 1
ATOM 648 C CA . ASN A 1 82 ? 6.203 3.716 -11.682 1.00 89.31 82 ASN A CA 1
ATOM 649 C C . ASN A 1 82 ? 7.252 4.812 -11.923 1.00 89.31 82 ASN A C 1
ATOM 651 O O . ASN A 1 82 ? 6.908 5.992 -11.979 1.00 89.31 82 ASN A O 1
ATOM 655 N N . HIS A 1 83 ? 8.527 4.431 -11.988 1.00 88.06 83 HIS A N 1
ATOM 656 C CA . HIS A 1 83 ? 9.636 5.362 -12.172 1.00 88.06 83 HIS A CA 1
ATOM 657 C C . HIS A 1 83 ? 10.696 4.745 -13.079 1.00 88.06 83 HIS A C 1
ATOM 659 O O . HIS A 1 83 ? 11.089 3.601 -12.862 1.00 88.06 83 HIS A O 1
ATOM 665 N N . ASN A 1 84 ? 11.141 5.520 -14.064 1.00 88.69 84 ASN A N 1
ATOM 666 C CA . ASN A 1 84 ? 11.972 5.081 -15.178 1.00 88.69 84 ASN A CA 1
ATOM 667 C C . ASN A 1 84 ? 13.243 5.936 -15.274 1.00 88.69 84 ASN A C 1
ATOM 669 O O . ASN A 1 84 ? 13.201 7.113 -14.895 1.00 88.69 84 ASN A O 1
ATOM 673 N N . ASP A 1 85 ? 14.337 5.373 -15.786 1.00 87.44 85 ASP A N 1
ATOM 674 C CA . ASP A 1 85 ? 15.572 6.124 -16.028 1.00 87.44 85 ASP A CA 1
ATOM 675 C C . ASP A 1 85 ? 15.487 6.984 -17.303 1.00 87.44 85 ASP A C 1
ATOM 677 O O . ASP A 1 85 ? 14.616 6.831 -18.166 1.00 87.44 85 ASP A O 1
ATOM 681 N N . ILE A 1 86 ? 16.410 7.932 -17.418 1.00 86.00 86 ILE A N 1
ATOM 682 C CA . ILE A 1 86 ? 16.529 8.814 -18.573 1.00 86.00 86 ILE A CA 1
ATOM 683 C C . ILE A 1 86 ? 16.936 7.982 -19.801 1.00 86.00 86 ILE A C 1
ATOM 685 O O . ILE A 1 86 ? 17.843 7.157 -19.734 1.00 86.00 86 ILE A O 1
ATOM 689 N N . ASN A 1 87 ? 16.323 8.277 -20.951 1.00 88.50 87 ASN A N 1
ATOM 690 C CA . ASN A 1 87 ? 16.536 7.616 -22.251 1.00 88.50 87 ASN A CA 1
ATOM 691 C C . ASN A 1 87 ? 15.940 6.206 -22.403 1.00 88.50 87 ASN A C 1
ATOM 693 O O . ASN A 1 87 ? 16.180 5.584 -23.435 1.00 88.50 87 ASN A O 1
ATOM 697 N N . MET A 1 88 ? 15.155 5.728 -21.440 1.00 87.50 88 MET A N 1
ATOM 698 C CA . MET A 1 88 ? 14.389 4.487 -21.581 1.00 87.50 88 MET A CA 1
ATOM 699 C C . MET A 1 88 ? 13.032 4.753 -22.245 1.00 87.50 88 MET A C 1
ATOM 701 O O . MET A 1 88 ? 12.517 5.878 -22.212 1.00 87.50 88 MET A O 1
ATOM 705 N N . VAL A 1 89 ? 12.432 3.722 -22.844 1.00 90.25 89 VAL A N 1
ATOM 706 C CA . VAL A 1 89 ? 11.080 3.815 -23.419 1.00 90.25 89 VAL A CA 1
ATOM 707 C C . VAL A 1 89 ? 10.046 4.169 -22.354 1.00 90.25 89 VAL A C 1
ATOM 709 O O . VAL A 1 89 ? 10.124 3.708 -21.215 1.00 90.25 89 VAL A O 1
ATOM 712 N N . ASP A 1 90 ? 9.053 4.982 -22.723 1.00 90.44 90 ASP A N 1
ATOM 713 C CA . ASP A 1 90 ? 7.967 5.338 -21.811 1.00 90.44 90 ASP A CA 1
ATOM 714 C C . ASP A 1 90 ? 7.207 4.079 -21.369 1.00 90.44 90 ASP A C 1
ATOM 716 O O . ASP A 1 90 ? 6.774 3.260 -22.184 1.00 90.44 90 ASP A O 1
ATOM 720 N N . GLN A 1 91 ? 7.067 3.935 -20.054 1.00 90.75 91 GLN A N 1
ATOM 721 C CA . GLN A 1 91 ? 6.467 2.780 -19.402 1.00 90.75 91 GLN A CA 1
ATOM 722 C C . GLN A 1 91 ? 5.212 3.128 -18.594 1.00 90.75 91 GLN A C 1
ATOM 724 O O . GLN A 1 91 ? 4.754 2.322 -17.778 1.00 90.75 91 GLN A O 1
ATOM 729 N N . GLY A 1 92 ? 4.647 4.322 -18.795 1.00 88.19 92 GLY A N 1
ATOM 730 C CA . GLY A 1 92 ? 3.348 4.690 -18.239 1.00 88.19 92 GLY A CA 1
ATOM 731 C C . GLY A 1 92 ? 2.208 3.798 -18.765 1.00 88.19 92 GLY A C 1
ATOM 732 O O . GLY A 1 92 ? 2.294 3.277 -19.883 1.00 88.19 92 GLY A O 1
ATOM 733 N N . PRO A 1 93 ? 1.112 3.615 -18.003 1.00 85.75 93 PRO A N 1
ATOM 734 C CA . PRO A 1 93 ? -0.033 2.822 -18.448 1.00 85.75 93 PRO A CA 1
ATOM 735 C C . PRO A 1 93 ? -0.573 3.222 -19.830 1.00 85.75 93 PRO A C 1
ATOM 737 O O . PRO A 1 93 ? -0.833 2.330 -20.636 1.00 85.75 93 PRO A O 1
ATOM 740 N N . ALA A 1 94 ? -0.692 4.514 -20.159 1.00 85.62 94 ALA A N 1
ATOM 741 C CA . ALA A 1 94 ? -1.117 4.948 -21.494 1.00 85.62 94 ALA A CA 1
ATOM 742 C C . ALA A 1 94 ? -0.088 4.697 -22.587 1.00 85.62 94 ALA A C 1
ATOM 744 O O . ALA A 1 94 ? -0.478 4.357 -23.705 1.00 85.62 94 ALA A O 1
ATOM 745 N N . ALA A 1 95 ? 1.206 4.809 -22.282 1.00 85.75 95 ALA A N 1
ATOM 746 C CA . ALA A 1 95 ? 2.264 4.501 -23.240 1.00 85.75 95 ALA A CA 1
ATOM 747 C C . ALA A 1 95 ? 2.221 3.027 -23.680 1.00 85.75 95 ALA A C 1
ATOM 749 O O . ALA A 1 95 ? 2.527 2.706 -24.826 1.00 85.75 95 ALA A O 1
ATOM 750 N N . MET A 1 96 ? 1.744 2.136 -22.805 1.00 82.62 96 MET A N 1
ATOM 751 C CA . MET A 1 96 ? 1.553 0.712 -23.101 1.00 82.62 96 MET A CA 1
ATOM 752 C C . MET A 1 96 ? 0.164 0.356 -23.655 1.00 82.62 96 MET A C 1
ATOM 754 O O . MET A 1 96 ? -0.177 -0.823 -23.747 1.00 82.62 96 MET A O 1
ATOM 758 N N . GLY A 1 97 ? -0.653 1.347 -24.023 1.00 80.62 97 GLY A N 1
ATOM 759 C CA . GLY A 1 97 ? -2.001 1.132 -24.565 1.00 80.62 97 GLY A CA 1
ATOM 760 C C . GLY A 1 97 ? -3.089 0.901 -23.510 1.00 80.62 97 GLY A C 1
ATOM 761 O O . GLY A 1 97 ? -4.222 0.558 -23.855 1.00 80.62 97 GLY A O 1
ATOM 762 N N . GLY A 1 98 ? -2.771 1.091 -22.230 1.00 75.12 98 GLY A N 1
ATOM 763 C CA . GLY A 1 98 ? -3.740 1.154 -21.141 1.00 75.12 98 GLY A CA 1
ATOM 764 C C . GLY A 1 98 ? -4.487 2.489 -21.101 1.00 75.12 98 GLY A C 1
ATOM 765 O O . GLY A 1 98 ? -4.171 3.440 -21.813 1.00 75.12 98 GLY A O 1
ATOM 766 N N . LYS A 1 99 ? -5.511 2.576 -20.249 1.00 72.75 99 LYS A N 1
ATOM 767 C CA . LYS A 1 99 ? -6.135 3.862 -19.909 1.00 72.75 99 LYS A CA 1
ATOM 768 C C . LYS A 1 99 ? -5.431 4.441 -18.690 1.00 72.75 99 LYS A C 1
ATOM 770 O O . LYS A 1 99 ? -5.250 3.718 -17.712 1.00 72.75 99 LYS A O 1
ATOM 775 N N . GLU A 1 100 ? -5.104 5.730 -18.726 1.00 67.56 100 GLU A N 1
ATOM 776 C CA . GLU A 1 100 ? -4.653 6.424 -17.519 1.00 67.56 100 GLU A CA 1
ATOM 777 C C . GLU A 1 100 ? -5.753 6.383 -16.444 1.00 67.56 100 GLU A C 1
ATOM 779 O O . GLU A 1 100 ? -6.912 6.712 -16.741 1.00 67.56 100 GLU A O 1
ATOM 784 N N . PRO A 1 101 ? -5.433 5.994 -15.198 1.00 63.72 101 PRO A N 1
ATOM 785 C CA . PRO A 1 101 ? -6.370 6.102 -14.093 1.00 63.72 101 PRO A CA 1
ATOM 786 C C . PRO A 1 101 ? -6.579 7.585 -13.750 1.00 63.72 101 PRO A C 1
ATOM 788 O O . PRO A 1 101 ? -5.767 8.217 -13.088 1.00 63.72 101 PRO A O 1
ATOM 791 N N . GLY A 1 102 ? -7.693 8.152 -14.216 1.00 61.62 102 GLY A N 1
ATOM 792 C CA . GLY A 1 102 ? -8.057 9.558 -14.004 1.00 61.62 102 GLY A CA 1
ATOM 793 C C . GLY A 1 102 ? -8.789 9.858 -12.690 1.00 61.62 102 GLY A C 1
ATOM 794 O O . GLY A 1 102 ? -9.452 10.887 -12.604 1.00 61.62 102 GLY A O 1
ATOM 795 N N . LEU A 1 103 ? -8.739 8.967 -11.693 1.00 67.69 103 LEU A N 1
ATOM 796 C CA . LEU A 1 103 ? -9.454 9.141 -10.424 1.00 67.69 103 LEU A CA 1
ATOM 797 C C . LEU A 1 103 ? -8.476 9.287 -9.257 1.00 67.69 103 LEU A C 1
ATOM 799 O O . LEU A 1 103 ? -7.702 8.378 -8.966 1.00 67.69 103 LEU A O 1
ATOM 803 N N . ALA A 1 104 ? -8.562 10.418 -8.563 1.00 68.50 104 ALA A N 1
ATOM 804 C CA . ALA A 1 104 ? -7.930 10.617 -7.267 1.00 68.50 104 ALA A CA 1
ATOM 805 C C . ALA A 1 104 ? -8.857 10.108 -6.148 1.00 68.50 104 ALA A C 1
ATOM 807 O O . ALA A 1 104 ? -10.077 10.163 -6.271 1.00 68.50 104 ALA A O 1
ATOM 808 N N . THR A 1 105 ? -8.284 9.636 -5.039 1.00 67.62 105 THR A N 1
ATOM 809 C CA . THR A 1 105 ? -8.975 9.001 -3.893 1.00 67.62 105 THR A CA 1
ATOM 810 C C . THR A 1 105 ? -9.840 9.957 -3.048 1.00 67.62 105 THR A C 1
ATOM 812 O O . THR A 1 105 ? -10.100 9.691 -1.871 1.00 67.62 105 THR A O 1
ATOM 815 N N . ILE A 1 106 ? -10.221 11.106 -3.592 1.00 62.06 106 ILE A N 1
ATOM 816 C CA . ILE A 1 106 ? -11.007 12.147 -2.930 1.00 62.06 106 ILE A CA 1
ATOM 817 C C . ILE A 1 106 ? -12.444 12.005 -3.444 1.00 62.06 106 ILE A C 1
ATOM 819 O O . ILE A 1 106 ? -12.662 12.017 -4.648 1.00 62.06 106 ILE A O 1
ATOM 823 N N . ASP A 1 107 ? -13.382 11.792 -2.517 1.00 62.12 107 ASP A N 1
ATOM 824 C CA . ASP A 1 107 ? -14.818 11.511 -2.718 1.00 62.12 107 ASP A CA 1
ATOM 825 C C . ASP A 1 107 ? -15.197 10.076 -3.132 1.00 62.12 107 ASP A C 1
ATOM 827 O O . ASP A 1 107 ? -15.621 9.801 -4.254 1.00 62.12 107 ASP A O 1
ATOM 831 N N . PHE A 1 108 ? -15.127 9.138 -2.175 1.00 69.19 108 PHE A N 1
ATOM 832 C CA . PHE A 1 108 ? -15.606 7.764 -2.364 1.00 69.19 108 PHE A CA 1
ATOM 833 C C . PHE A 1 108 ? -16.527 7.292 -1.228 1.00 69.19 108 PHE A C 1
ATOM 835 O O . PHE A 1 108 ? -16.311 7.597 -0.055 1.00 69.19 108 PHE A O 1
ATOM 842 N N . VAL A 1 109 ? -17.548 6.503 -1.576 1.00 79.44 109 VAL A N 1
ATOM 843 C CA . VAL A 1 109 ? -18.418 5.814 -0.610 1.00 79.44 109 VAL A CA 1
ATOM 844 C C . VAL A 1 109 ? -17.646 4.658 0.024 1.00 79.44 109 VAL A C 1
ATOM 846 O O . VAL A 1 109 ? -17.272 3.702 -0.654 1.00 79.44 109 VAL A O 1
ATOM 849 N N . VAL A 1 110 ? -17.423 4.711 1.337 1.00 82.44 110 VAL A N 1
ATOM 850 C CA . VAL A 1 110 ? -16.716 3.640 2.052 1.00 82.44 110 VAL A CA 1
ATOM 851 C C . VAL A 1 110 ? -17.582 2.379 2.087 1.00 82.44 110 VAL A C 1
ATOM 853 O O . VAL A 1 110 ? -18.687 2.384 2.624 1.00 82.44 110 VAL A O 1
ATOM 856 N N . SER A 1 111 ? -17.060 1.290 1.526 1.00 87.75 111 SER A N 1
ATOM 857 C CA . SER A 1 111 ? -17.677 -0.039 1.573 1.00 87.75 111 SER A CA 1
ATOM 858 C C . SER A 1 111 ? -16.957 -0.920 2.591 1.00 87.75 111 SER A C 1
ATOM 860 O O . SER A 1 111 ? -15.730 -0.902 2.668 1.00 87.75 111 SER A O 1
ATOM 862 N N . LEU A 1 112 ? -17.713 -1.708 3.357 1.00 88.69 112 LEU A N 1
ATOM 863 C CA . LEU A 1 112 ? -17.177 -2.640 4.347 1.00 88.69 112 LEU A CA 1
ATOM 864 C C . LEU A 1 112 ? -17.331 -4.082 3.855 1.00 88.69 112 LEU A C 1
ATOM 866 O O . LEU A 1 112 ? -18.447 -4.556 3.655 1.00 88.69 112 LEU A O 1
ATOM 870 N N . TYR A 1 113 ? -16.212 -4.790 3.715 1.00 92.50 113 TYR A N 1
ATOM 871 C CA . TYR A 1 113 ? -16.191 -6.221 3.417 1.00 92.50 113 TYR A CA 1
ATOM 872 C C . TYR A 1 113 ? -16.024 -7.019 4.716 1.00 92.50 113 TYR A C 1
ATOM 874 O O . TYR A 1 113 ? -15.034 -6.849 5.425 1.00 92.50 113 TYR A O 1
ATOM 882 N N . VAL A 1 114 ? -16.985 -7.894 5.032 1.00 93.12 114 VAL A N 1
ATOM 883 C CA . VAL A 1 114 ? -16.960 -8.746 6.235 1.00 93.12 114 VAL A CA 1
ATOM 884 C C . VAL A 1 114 ? -16.661 -10.185 5.830 1.00 93.12 114 VAL A C 1
ATOM 886 O O . VAL A 1 114 ? -17.502 -10.864 5.245 1.00 93.12 114 VAL A O 1
ATOM 889 N N . LEU A 1 115 ? -15.459 -10.655 6.160 1.00 93.50 115 LEU A N 1
ATOM 890 C CA . LEU A 1 115 ? -15.031 -12.031 5.914 1.00 93.50 115 LEU A CA 1
ATOM 891 C C . LEU A 1 115 ? -15.228 -12.852 7.193 1.00 93.50 115 LEU A C 1
ATOM 893 O O . LEU A 1 115 ? -14.579 -12.590 8.208 1.00 93.50 115 LEU A O 1
ATOM 897 N N . LEU A 1 116 ? -16.160 -13.807 7.161 1.00 95.00 116 LEU A N 1
ATOM 898 C CA . LEU A 1 116 ? -16.511 -14.648 8.307 1.00 95.00 116 LEU A CA 1
ATOM 899 C C . LEU A 1 116 ? -15.614 -15.888 8.371 1.00 95.00 116 LEU A C 1
ATOM 901 O O . LEU A 1 116 ? -15.421 -16.581 7.377 1.00 95.00 116 LEU A O 1
ATOM 905 N N . SER A 1 117 ? -15.103 -16.183 9.565 1.00 94.56 117 SER A N 1
ATOM 906 C CA . SER A 1 117 ? -14.464 -17.466 9.878 1.00 94.56 117 SER A CA 1
ATOM 907 C C . SER A 1 117 ? -15.503 -18.594 9.967 1.00 94.56 117 SER A C 1
ATOM 909 O O . SER A 1 117 ? -16.683 -18.326 10.195 1.00 94.56 117 SER A O 1
ATOM 911 N N . ASP A 1 118 ? -15.059 -19.855 9.929 1.00 96.06 118 ASP A N 1
ATOM 912 C CA . ASP A 1 118 ? -15.872 -21.065 10.160 1.00 96.06 118 ASP A CA 1
ATOM 913 C C . ASP A 1 118 ? -16.716 -21.015 11.448 1.00 96.06 118 ASP A C 1
ATOM 915 O O . ASP A 1 118 ? -17.735 -21.689 11.573 1.00 96.06 118 ASP A O 1
ATOM 919 N N . LYS A 1 119 ? -16.319 -20.189 12.425 1.00 95.50 119 LYS A N 1
ATOM 920 C CA . LYS A 1 119 ? -17.068 -19.946 13.672 1.00 95.50 119 LYS A CA 1
ATOM 921 C C . LYS A 1 119 ? -18.149 -18.862 13.550 1.00 95.50 119 LYS A C 1
ATOM 923 O O . LYS A 1 119 ? -18.662 -18.421 14.576 1.00 95.50 119 LYS A O 1
ATOM 928 N N . ASN A 1 120 ? -18.453 -18.400 12.337 1.00 94.38 120 ASN A N 1
ATOM 929 C CA . ASN A 1 120 ? -19.339 -17.275 12.031 1.00 94.38 120 ASN A CA 1
ATOM 930 C C . ASN A 1 120 ? -18.984 -15.994 12.814 1.00 94.38 120 ASN A C 1
ATOM 932 O O . ASN A 1 120 ? -19.840 -15.348 13.428 1.00 94.38 120 ASN A O 1
ATOM 936 N N . LYS A 1 121 ? -17.683 -15.681 12.855 1.00 96.00 121 LYS A N 1
ATOM 937 C CA . LYS A 1 121 ? -17.128 -14.518 13.558 1.00 96.00 121 LYS A CA 1
ATOM 938 C C . LYS A 1 121 ? -16.140 -13.755 12.680 1.00 96.00 121 LYS A C 1
ATOM 940 O O . LYS A 1 121 ? -15.399 -14.378 11.921 1.00 96.00 121 LYS A O 1
ATOM 945 N N . SER A 1 122 ? -16.109 -12.432 12.824 1.00 95.94 122 SER A N 1
ATOM 946 C CA . SER A 1 122 ? -15.125 -11.532 12.213 1.00 95.94 122 SER A CA 1
ATOM 947 C C . SER A 1 122 ? -14.935 -10.288 13.080 1.00 95.94 122 SER A C 1
ATOM 949 O O . SER A 1 122 ? -15.883 -9.831 13.714 1.00 95.94 122 SER A O 1
ATOM 951 N N . SER A 1 123 ? -13.732 -9.725 13.112 1.00 94.38 123 SER A N 1
ATOM 952 C CA . SER A 1 123 ? -13.437 -8.492 13.847 1.00 94.38 123 SER A CA 1
ATOM 953 C C . SER A 1 123 ? -12.464 -7.626 13.061 1.00 94.38 123 SER A C 1
ATOM 955 O O . SER A 1 123 ? -11.525 -8.156 12.472 1.00 94.38 123 SER A O 1
ATOM 957 N N . GLY A 1 124 ? -12.648 -6.311 13.102 1.00 93.31 124 GLY A N 1
ATOM 958 C CA . GLY A 1 124 ? -11.764 -5.350 12.451 1.00 93.31 124 GLY A CA 1
ATOM 959 C C . GLY A 1 124 ? -11.894 -3.954 13.046 1.00 93.31 124 GLY A C 1
ATOM 960 O O . GLY A 1 124 ? -12.742 -3.707 13.905 1.00 93.31 124 GLY A O 1
ATOM 961 N N . GLU A 1 125 ? -11.051 -3.037 12.588 1.00 93.50 125 GLU A N 1
ATOM 962 C CA . GLU A 1 125 ? -11.059 -1.635 13.005 1.00 93.50 125 GLU A CA 1
ATOM 963 C C . GLU A 1 125 ? -10.953 -0.735 11.771 1.00 93.50 125 GLU A C 1
ATOM 965 O O . GLU A 1 125 ? -10.314 -1.085 10.781 1.00 93.50 125 GLU A O 1
ATOM 970 N N . VAL A 1 126 ? -11.629 0.408 11.822 1.00 91.06 126 VAL A N 1
ATOM 971 C CA . VAL A 1 126 ? -11.648 1.420 10.769 1.00 91.06 126 VAL A CA 1
ATOM 972 C C . VAL A 1 126 ? -11.178 2.724 11.389 1.00 91.06 126 VAL A C 1
ATOM 974 O O . VAL A 1 126 ? -11.830 3.254 12.290 1.00 91.06 126 VAL A O 1
ATOM 977 N N . PHE A 1 127 ? -10.046 3.219 10.899 1.00 90.00 127 PHE A N 1
ATOM 978 C CA . PHE A 1 127 ? -9.490 4.520 11.247 1.00 90.00 127 PHE A CA 1
ATOM 979 C C . PHE A 1 127 ? -9.679 5.466 10.061 1.00 90.00 127 PHE A C 1
ATOM 981 O O . PHE A 1 127 ? -9.274 5.150 8.943 1.00 90.00 127 PHE A O 1
ATOM 988 N N . ILE A 1 128 ? -10.331 6.601 10.298 1.00 88.69 128 ILE A N 1
ATOM 989 C CA . ILE A 1 128 ? -10.585 7.633 9.293 1.00 88.69 128 ILE A CA 1
ATOM 990 C C . ILE A 1 128 ? -10.104 8.965 9.853 1.00 88.69 128 ILE A C 1
ATOM 992 O O . ILE A 1 128 ? -10.483 9.360 10.954 1.00 88.69 128 ILE A O 1
ATOM 996 N N . GLU A 1 129 ? -9.313 9.671 9.063 1.00 86.62 129 GLU A N 1
ATOM 997 C CA . GLU A 1 129 ? -8.841 11.023 9.342 1.00 86.62 129 GLU A CA 1
ATOM 998 C C . GLU A 1 129 ? -9.114 11.938 8.143 1.00 86.62 129 GLU A C 1
ATOM 1000 O O . GLU A 1 129 ? -9.465 11.474 7.055 1.00 86.62 129 GLU A O 1
ATOM 1005 N N . ASP A 1 130 ? -8.960 13.242 8.348 1.00 84.50 130 ASP A N 1
ATOM 1006 C CA . ASP A 1 130 ? -9.214 14.289 7.352 1.00 84.50 130 ASP A CA 1
ATOM 1007 C C . ASP A 1 130 ? -8.056 14.498 6.354 1.00 84.50 130 ASP A C 1
ATOM 1009 O O . ASP A 1 130 ? -8.188 15.308 5.443 1.00 84.50 130 ASP A O 1
ATOM 1013 N N . ARG A 1 131 ? -6.947 13.750 6.489 1.00 81.69 131 ARG A N 1
ATOM 1014 C CA . ARG A 1 131 ? -5.745 13.717 5.617 1.00 81.69 131 ARG A CA 1
ATOM 1015 C C . ARG A 1 131 ? -4.969 15.033 5.454 1.00 81.69 131 ARG A C 1
ATOM 1017 O O . ARG A 1 131 ? -3.849 15.002 4.956 1.00 81.69 131 ARG A O 1
ATOM 1024 N N . GLU A 1 132 ? -5.525 16.166 5.861 1.00 83.56 132 GLU A N 1
ATOM 1025 C CA . GLU A 1 132 ? -4.886 17.488 5.783 1.00 83.56 132 GLU A CA 1
ATOM 1026 C C . GLU A 1 132 ? -4.228 17.894 7.105 1.00 83.56 132 GLU A C 1
ATOM 1028 O O . GLU A 1 132 ? -3.286 18.688 7.146 1.00 83.56 132 GLU A O 1
ATOM 1033 N N . SER A 1 133 ? -4.734 17.355 8.210 1.00 87.06 133 SER A N 1
ATOM 1034 C CA . SER A 1 133 ? -4.316 17.735 9.546 1.00 87.06 133 SER A CA 1
ATOM 1035 C C . SER A 1 133 ? -2.994 17.104 9.954 1.00 87.06 133 SER A C 1
ATOM 1037 O O . SER A 1 133 ? -2.891 15.892 10.111 1.00 87.06 133 SER A O 1
ATOM 1039 N N . ILE A 1 134 ? -2.012 17.950 10.261 1.00 88.75 134 ILE A N 1
ATOM 1040 C CA . ILE A 1 134 ? -0.806 17.522 10.975 1.00 88.75 134 ILE A CA 1
ATOM 1041 C C . ILE A 1 134 ? -1.195 17.101 12.403 1.00 88.75 134 ILE A C 1
ATOM 1043 O O . ILE A 1 134 ? -2.065 17.716 13.038 1.00 88.75 134 ILE A O 1
ATOM 1047 N N . ASP A 1 135 ? -0.569 16.022 12.875 1.00 86.75 135 ASP A N 1
ATOM 1048 C CA . ASP A 1 135 ? -0.752 15.433 14.204 1.00 86.75 135 ASP A CA 1
ATOM 1049 C C . ASP A 1 135 ? -2.234 15.165 14.544 1.00 86.75 135 ASP A C 1
ATOM 1051 O O . ASP A 1 135 ? -2.717 15.471 15.638 1.00 86.75 135 ASP A O 1
ATOM 1055 N N . SER A 1 136 ? -2.996 14.622 13.585 1.00 84.31 136 SER A N 1
ATOM 1056 C CA . SER A 1 136 ? -4.422 14.270 13.729 1.00 84.31 136 SER A CA 1
ATOM 1057 C C . SER A 1 136 ? -4.676 13.369 14.946 1.00 84.31 136 SER A C 1
ATOM 1059 O O . SER A 1 136 ? -5.615 13.601 15.709 1.00 84.31 136 SER A O 1
ATOM 1061 N N . ILE A 1 137 ? -3.796 12.392 15.177 1.00 86.19 137 ILE A N 1
ATOM 1062 C CA . ILE A 1 137 ? -3.864 11.446 16.298 1.00 86.19 137 ILE A CA 1
ATOM 1063 C C . ILE A 1 137 ? -3.676 12.162 17.638 1.00 86.19 137 ILE A C 1
ATOM 1065 O O . ILE A 1 137 ? -4.496 11.993 18.542 1.00 86.19 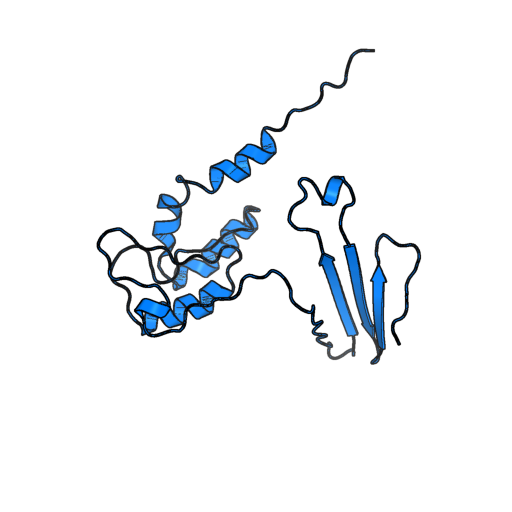137 ILE A O 1
ATOM 1069 N N . GLU A 1 138 ? -2.635 12.986 17.765 1.00 87.25 138 GLU A N 1
ATOM 1070 C CA . GLU A 1 138 ? -2.320 13.696 19.013 1.00 87.25 138 GLU A CA 1
ATOM 1071 C C . GLU A 1 138 ? -3.407 14.712 19.376 1.00 87.25 138 GLU A C 1
ATOM 1073 O O . GLU A 1 138 ? -3.753 14.881 20.544 1.00 87.25 138 GLU A O 1
ATOM 1078 N N . ASN A 1 139 ? -4.000 15.342 18.361 1.00 86.00 139 ASN A N 1
ATOM 1079 C CA . ASN A 1 139 ? -5.067 16.324 18.521 1.00 86.00 139 ASN A CA 1
ATOM 1080 C C . ASN A 1 139 ? -6.475 15.701 18.590 1.00 86.00 139 ASN A C 1
ATOM 1082 O O . ASN A 1 139 ? -7.461 16.435 18.654 1.00 86.00 139 ASN A O 1
ATOM 1086 N N . GLY A 1 140 ? -6.602 14.368 18.548 1.00 85.00 140 GLY A N 1
ATOM 1087 C CA . GLY A 1 140 ? -7.896 13.677 18.613 1.00 85.00 140 GLY A CA 1
ATOM 1088 C C . GLY A 1 140 ? -8.813 13.919 17.405 1.00 85.00 140 GLY A C 1
ATOM 1089 O O . GLY A 1 140 ? -10.026 13.747 17.508 1.00 85.00 140 GLY A O 1
ATOM 1090 N N . ARG A 1 141 ? -8.254 14.330 16.263 1.00 86.19 141 ARG A N 1
ATOM 1091 C CA . ARG A 1 141 ? -8.969 14.639 15.015 1.00 86.19 141 ARG A CA 1
ATOM 1092 C C . ARG A 1 141 ? -9.048 13.413 14.106 1.00 86.19 141 ARG A C 1
ATOM 1094 O O . ARG A 1 141 ? -8.538 13.413 12.993 1.00 86.19 141 ARG A O 1
ATOM 1101 N N . TYR A 1 142 ? -9.677 12.355 14.604 1.00 88.81 142 TYR A N 1
ATOM 1102 C CA . TYR A 1 142 ? -9.889 11.118 13.858 1.00 88.81 142 TYR A CA 1
ATOM 1103 C C . TYR A 1 142 ? -11.165 10.408 14.314 1.00 88.81 142 TYR A C 1
ATOM 1105 O O . TYR A 1 142 ? -11.664 10.605 15.424 1.00 88.81 142 TYR A O 1
ATOM 1113 N N . TYR A 1 143 ? -11.679 9.536 13.457 1.00 87.56 143 TYR A N 1
ATOM 1114 C CA . TYR A 1 143 ? -12.753 8.607 13.761 1.00 87.56 143 TYR A CA 1
ATOM 1115 C C . TYR A 1 143 ? -12.193 7.184 13.809 1.00 87.56 143 TYR A C 1
ATOM 1117 O O . TYR A 1 143 ? -11.635 6.699 12.829 1.00 87.56 143 TYR A O 1
ATOM 1125 N N . LEU A 1 144 ? -12.351 6.512 14.952 1.00 90.12 144 LEU A N 1
ATOM 1126 C CA . LEU A 1 144 ? -11.949 5.119 15.142 1.00 90.12 144 LEU A CA 1
ATOM 1127 C C . LEU A 1 144 ? -13.173 4.278 15.506 1.00 90.12 144 LEU A C 1
ATOM 1129 O O . LEU A 1 144 ? -13.763 4.456 16.576 1.00 90.12 144 LEU A O 1
ATOM 1133 N N . ALA A 1 145 ? -13.534 3.344 14.631 1.00 90.19 145 ALA A N 1
ATOM 1134 C CA . ALA A 1 145 ? -14.621 2.401 14.848 1.00 90.19 145 ALA A CA 1
ATOM 1135 C C . ALA A 1 145 ? -14.111 0.963 14.886 1.00 90.19 145 ALA A C 1
ATOM 1137 O O . ALA A 1 145 ? -13.323 0.543 14.045 1.00 90.19 145 ALA A O 1
ATOM 1138 N N . ARG A 1 146 ? -14.619 0.184 15.836 1.00 92.25 146 ARG A N 1
ATOM 1139 C CA . ARG A 1 146 ? -14.465 -1.264 15.878 1.00 92.25 146 ARG A CA 1
ATOM 1140 C C . ARG A 1 146 ? -15.660 -1.923 15.211 1.00 92.25 146 ARG A C 1
ATOM 1142 O O . ARG A 1 146 ? -16.807 -1.592 15.505 1.00 92.25 146 ARG A O 1
ATOM 1149 N N . VAL A 1 147 ? -15.368 -2.890 14.358 1.00 93.06 147 VAL A N 1
ATOM 1150 C CA . VAL A 1 147 ? -16.326 -3.722 13.641 1.00 93.06 147 VAL A CA 1
ATOM 1151 C C . VAL A 1 147 ? -16.272 -5.121 14.237 1.00 93.06 147 VAL A C 1
ATOM 1153 O O . VAL A 1 147 ? -15.196 -5.703 14.372 1.00 93.06 147 VAL A O 1
ATOM 1156 N N . ASN A 1 148 ? -17.425 -5.678 14.590 1.00 94.38 148 ASN A N 1
ATOM 1157 C CA . ASN A 1 148 ? -17.532 -7.046 15.076 1.00 94.38 148 ASN A CA 1
ATOM 1158 C C . ASN A 1 148 ? -18.739 -7.725 14.436 1.00 94.38 148 ASN A C 1
ATOM 1160 O O . ASN A 1 148 ? -19.862 -7.249 14.577 1.00 94.38 148 ASN A O 1
ATOM 1164 N N . ALA A 1 149 ? -18.511 -8.833 13.744 1.00 94.88 149 ALA A N 1
ATOM 1165 C CA . ALA A 1 149 ? -19.561 -9.648 13.165 1.00 94.88 149 ALA A CA 1
ATOM 1166 C C . ALA A 1 149 ? -19.637 -10.978 13.911 1.00 94.88 149 ALA A C 1
ATOM 1168 O O . ALA A 1 149 ? -18.640 -11.694 13.991 1.00 94.88 149 ALA A O 1
ATOM 1169 N N . ILE A 1 150 ? -20.801 -11.310 14.469 1.00 95.25 150 ILE A N 1
ATOM 1170 C CA . ILE A 1 150 ? -21.039 -12.562 15.196 1.00 95.25 150 ILE A CA 1
ATOM 1171 C C . ILE A 1 150 ? -22.446 -13.052 14.878 1.00 95.25 150 ILE A C 1
ATOM 1173 O O . ILE A 1 150 ? -23.406 -12.303 15.043 1.00 95.25 150 ILE A O 1
ATOM 1177 N N . ASN A 1 151 ? -22.582 -14.325 14.501 1.00 92.44 151 ASN A N 1
ATOM 1178 C CA . ASN A 1 151 ? -23.886 -14.976 14.329 1.00 92.44 151 ASN A CA 1
ATOM 1179 C C . ASN A 1 151 ? -24.836 -14.165 13.425 1.00 92.44 151 ASN A C 1
ATOM 1181 O O . ASN A 1 151 ? -25.968 -13.873 13.809 1.00 92.44 151 ASN A O 1
ATOM 1185 N N . ASN A 1 152 ? -24.356 -13.774 12.241 1.00 89.62 152 ASN A N 1
ATOM 1186 C CA . ASN A 1 152 ? -25.088 -12.967 11.253 1.00 89.62 152 ASN A CA 1
ATOM 1187 C C . ASN A 1 152 ? -25.487 -11.551 11.716 1.00 89.62 152 ASN A C 1
ATOM 1189 O O . ASN A 1 152 ? -26.295 -10.908 11.054 1.00 89.62 152 ASN A O 1
ATOM 1193 N N . ARG A 1 153 ? -24.934 -11.047 12.824 1.00 92.19 153 ARG A N 1
ATOM 1194 C CA . ARG A 1 153 ? -25.105 -9.655 13.263 1.00 92.19 153 ARG A CA 1
ATOM 1195 C C . ARG A 1 153 ? -23.801 -8.900 13.105 1.00 92.19 153 ARG A C 1
ATOM 1197 O O . ARG A 1 153 ? -22.755 -9.411 13.501 1.00 92.19 153 ARG A O 1
ATOM 1204 N N . LEU A 1 154 ? -23.878 -7.686 12.573 1.00 92.75 154 LEU A N 1
ATOM 1205 C CA . LEU A 1 154 ? -22.759 -6.760 12.454 1.00 92.75 154 LEU A CA 1
ATOM 1206 C C . LEU A 1 154 ? -22.933 -5.632 13.474 1.00 92.75 154 LEU A C 1
ATOM 1208 O O . LEU A 1 154 ? -23.943 -4.943 13.476 1.00 92.75 154 LEU A O 1
ATOM 1212 N N . ALA A 1 155 ? -21.942 -5.425 14.330 1.00 90.50 155 ALA A N 1
ATOM 1213 C CA . ALA A 1 155 ? -21.898 -4.322 15.278 1.00 90.50 155 ALA A CA 1
ATOM 1214 C C . ALA A 1 155 ? -20.748 -3.374 14.922 1.00 90.50 155 ALA A C 1
ATOM 1216 O O . ALA A 1 15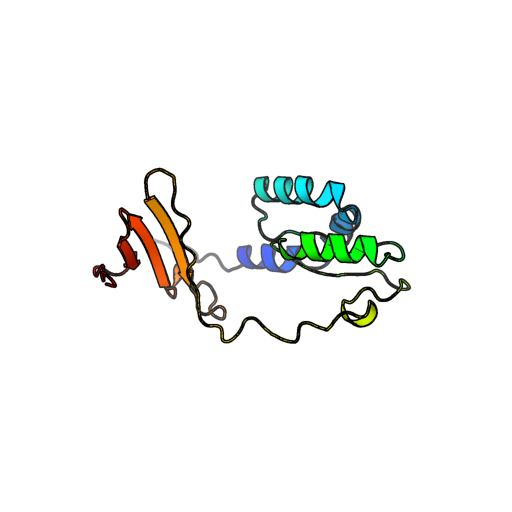5 ? -19.605 -3.812 14.767 1.00 90.50 155 ALA A O 1
ATOM 1217 N N . LEU A 1 156 ? -21.046 -2.075 14.835 1.00 88.94 156 LEU A N 1
ATOM 1218 C CA . LEU A 1 156 ? -20.059 -1.000 14.730 1.00 88.94 156 LEU A CA 1
ATOM 1219 C C . LEU A 1 156 ? -20.086 -0.157 16.009 1.00 88.94 156 LEU A C 1
ATOM 1221 O O . LEU A 1 156 ? -21.123 0.372 16.398 1.00 88.94 156 LEU A O 1
ATOM 1225 N N . GLY A 1 157 ? -18.942 -0.006 16.668 1.00 83.06 157 GLY A N 1
ATOM 1226 C CA . GLY A 1 157 ? -18.810 0.819 17.869 1.00 83.06 157 GLY A CA 1
ATOM 1227 C C . GLY A 1 157 ? -17.662 1.807 17.733 1.00 83.06 157 GLY A C 1
ATOM 1228 O O . GLY A 1 157 ? -16.553 1.410 17.398 1.00 83.06 157 GLY A O 1
ATOM 1229 N N . SER A 1 158 ? -17.900 3.088 18.015 1.00 78.06 158 SER A N 1
ATOM 1230 C CA . SER A 1 158 ? -16.825 4.085 18.085 1.00 78.06 158 SER A CA 1
ATOM 1231 C C . SER A 1 158 ? -15.997 3.863 19.350 1.00 78.06 158 SER A C 1
ATOM 1233 O O . SER A 1 158 ? -16.549 3.872 20.446 1.00 78.06 158 SER A O 1
ATOM 1235 N N . VAL A 1 159 ? -14.680 3.716 19.218 1.00 73.19 159 VAL A N 1
ATOM 1236 C CA . VAL A 1 159 ? -13.780 3.389 20.342 1.00 73.19 159 VAL A CA 1
ATOM 1237 C C . VAL A 1 159 ? -13.627 4.572 21.313 1.00 73.19 159 VAL A C 1
ATOM 1239 O O . VAL A 1 159 ? -13.510 4.361 22.515 1.00 73.19 159 VAL A O 1
ATOM 1242 N N . ASN A 1 160 ? -13.754 5.812 20.821 1.00 62.09 160 ASN A N 1
ATOM 1243 C CA . ASN A 1 160 ? -13.713 7.042 21.633 1.00 62.09 160 ASN A CA 1
ATOM 1244 C C . ASN A 1 160 ? -15.093 7.635 21.968 1.00 62.09 160 ASN A C 1
ATOM 1246 O O . ASN A 1 160 ? -15.178 8.718 22.543 1.00 62.09 160 ASN A O 1
ATOM 1250 N N . SER A 1 161 ? -16.192 6.958 21.618 1.00 47.97 161 SER A N 1
ATOM 1251 C CA . SER A 1 161 ? -17.533 7.413 21.992 1.00 47.97 161 SER A CA 1
ATOM 1252 C C . SER A 1 161 ? -18.132 6.390 22.937 1.00 47.97 161 SER A C 1
ATOM 1254 O O . SER A 1 161 ? -18.275 5.224 22.587 1.00 47.97 161 SER A O 1
ATOM 1256 N N . THR A 1 162 ? -18.556 6.826 24.118 1.00 40.44 162 THR A N 1
ATOM 1257 C CA . THR A 1 162 ? -19.332 6.059 25.111 1.00 40.44 162 THR A CA 1
ATOM 1258 C C . THR A 1 162 ? -20.709 5.596 24.599 1.00 40.44 162 THR A C 1
ATOM 1260 O O . THR A 1 162 ? -21.616 5.310 25.377 1.00 40.44 162 THR A O 1
ATOM 1263 N N . LYS A 1 163 ? -20.900 5.507 23.279 1.00 40.53 163 LYS A N 1
ATOM 1264 C CA . LYS A 1 163 ? -22.150 5.178 22.611 1.00 40.53 163 LYS A CA 1
ATOM 1265 C C . LYS A 1 163 ? -21.885 4.144 21.517 1.00 40.53 163 LYS A C 1
ATOM 1267 O O . LYS A 1 163 ? -21.650 4.478 20.358 1.00 40.53 163 LYS A O 1
ATOM 1272 N N . ILE A 1 164 ? -21.942 2.870 21.904 1.00 43.25 164 ILE A N 1
ATOM 1273 C CA . ILE A 1 164 ? -22.124 1.763 20.962 1.00 43.25 164 ILE A CA 1
ATOM 1274 C C . ILE A 1 164 ? -23.484 1.996 20.293 1.00 43.25 164 ILE A C 1
ATOM 1276 O O . ILE A 1 164 ? -24.511 2.008 20.971 1.00 43.25 164 ILE A O 1
ATOM 1280 N N . ARG A 1 165 ? -23.497 2.251 18.983 1.00 45.16 165 ARG A N 1
ATOM 1281 C CA . ARG A 1 165 ? -24.728 2.248 18.190 1.00 45.16 165 ARG A CA 1
ATOM 1282 C C . ARG A 1 165 ? -24.780 0.909 17.470 1.00 45.16 165 ARG A C 1
ATOM 1284 O O . ARG A 1 165 ? -24.040 0.707 16.519 1.00 45.16 165 ARG A O 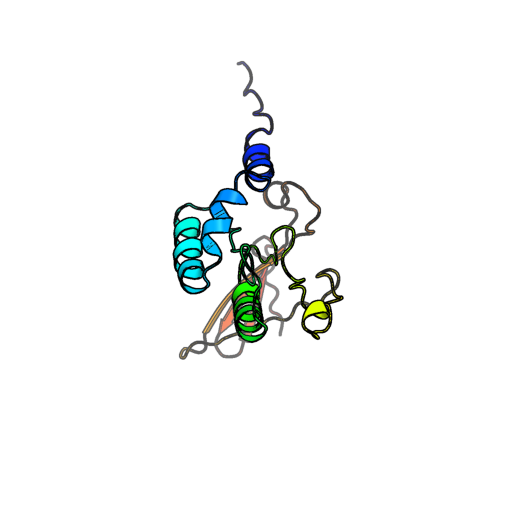1
ATOM 1291 N N . GLU A 1 166 ? -25.636 -0.002 17.929 1.00 36.09 166 GLU A N 1
ATOM 1292 C CA . GLU A 1 166 ? -26.050 -1.120 17.080 1.00 36.09 166 GLU A CA 1
ATOM 1293 C C . GLU A 1 166 ? -26.658 -0.531 15.802 1.00 36.09 166 GLU A C 1
ATOM 1295 O O . GLU A 1 166 ? -27.583 0.283 15.864 1.00 36.09 166 GLU A O 1
ATOM 1300 N N . ILE A 1 167 ? -26.095 -0.894 14.655 1.00 43.16 167 ILE A N 1
ATOM 1301 C CA . ILE A 1 167 ? -26.729 -0.673 13.361 1.00 43.16 167 ILE A CA 1
ATOM 1302 C C . ILE A 1 167 ? -27.382 -2.012 13.020 1.00 43.16 167 ILE A C 1
ATOM 1304 O O . ILE A 1 167 ? -26.716 -3.044 13.069 1.00 43.16 167 ILE A O 1
ATOM 1308 N N . ILE A 1 168 ? -28.703 -1.945 12.832 1.00 38.38 168 ILE A N 1
ATOM 1309 C CA . ILE A 1 168 ? -29.662 -3.049 12.654 1.00 38.38 168 ILE A CA 1
ATOM 1310 C C . ILE A 1 168 ? -29.243 -3.978 11.516 1.00 38.38 168 ILE A C 1
ATOM 1312 O O . ILE A 1 168 ? -28.864 -3.445 10.450 1.00 38.38 168 ILE A O 1
#

InterPro domains:
  IPR000322 Glycoside hydrolase family 31, TIM barrel domain [PF01055] (34-97)
  IPR013780 Glycosyl hydrolase, all-beta [G3DSA:2.60.40.1180] (111-167)
  IPR017853 Glycoside hydrolase superfamily [SSF51445] (34-97)

Organism: NCBI:txid418985

Foldseek 3Di:
DDDPDDDDPPPVVVVVVVVPDPVVVVQLVVQDPVVFVVVCVVVVVVVNNQDGHQQQHADAAGDPVRNVVSQVVLVPGSHRHHHYYPPYQDSDLVSSVHDPPPDDPPDDDDDDDFDADPQQKDKDKDKAAPVPDDPCVVVVRIWIWIWITHPNAIWIQTPPDPDGDRDD

pLDDT: mean 76.54, std 19.99, range [26.16, 96.06]